Protein AF-A0A846SZB7-F1 (afdb_monomer_lite)

Sequence (113 aa):
MVTIDSILQILLVLMVVQVVGFFVLLIEIFKLSRLIRQEKYDISRFEKDLGSLEARGEHKAEEPSDQLKEYVDRARAKGIPDTEIRQKLEERGWKTEQVDKVLGTASSAPTKP

pLDDT: mean 79.66, std 15.04, range [36.59, 97.06]

Structure (mmCIF, N/CA/C/O backbone):
data_AF-A0A846SZB7-F1
#
_entry.id   AF-A0A846SZB7-F1
#
loop_
_atom_site.group_PDB
_atom_site.id
_atom_site.type_symbol
_atom_site.label_atom_id
_atom_site.label_alt_id
_atom_site.label_comp_id
_atom_site.label_asym_id
_atom_site.label_entity_id
_atom_site.label_seq_id
_atom_site.pdbx_PDB_ins_code
_atom_site.Cartn_x
_atom_site.Cartn_y
_atom_site.Cartn_z
_atom_site.occupancy
_atom_site.B_iso_or_equiv
_atom_site.auth_seq_id
_atom_site.auth_comp_id
_atom_site.auth_asym_id
_atom_site.auth_atom_id
_atom_site.pdbx_PDB_model_num
ATOM 1 N N . MET A 1 1 ? 48.185 -0.288 -39.490 1.00 77.12 1 MET A N 1
ATOM 2 C CA . MET A 1 1 ? 47.821 1.143 -39.442 1.00 77.12 1 MET A CA 1
ATOM 3 C C . MET A 1 1 ? 46.302 1.193 -39.454 1.00 77.12 1 MET A C 1
ATOM 5 O O . MET A 1 1 ? 45.722 0.733 -40.427 1.00 77.12 1 MET A O 1
ATOM 9 N N . VAL A 1 2 ? 45.658 1.578 -38.351 1.00 80.75 2 VAL A N 1
ATOM 10 C CA . VAL A 1 2 ? 44.190 1.700 -38.317 1.00 80.75 2 VAL A CA 1
ATOM 11 C C . VAL A 1 2 ? 43.814 2.924 -39.149 1.00 80.75 2 VAL A C 1
ATOM 13 O O . VAL A 1 2 ? 44.398 3.989 -38.956 1.00 80.75 2 VAL A O 1
ATOM 16 N N . THR A 1 3 ? 42.904 2.766 -40.107 1.00 93.94 3 THR A N 1
ATOM 17 C CA . THR A 1 3 ? 42.458 3.866 -40.968 1.00 93.94 3 THR A CA 1
ATOM 18 C C . THR A 1 3 ? 41.298 4.613 -40.312 1.00 93.94 3 THR A C 1
ATOM 20 O O . THR A 1 3 ? 40.559 4.059 -39.499 1.00 93.94 3 THR A O 1
ATOM 23 N N . ILE A 1 4 ? 41.129 5.888 -40.671 1.00 92.69 4 ILE A N 1
ATOM 24 C CA . ILE A 1 4 ? 40.034 6.736 -40.169 1.00 92.69 4 ILE A CA 1
ATOM 25 C C . ILE A 1 4 ? 38.668 6.099 -40.471 1.00 92.69 4 ILE A C 1
ATOM 27 O O . ILE A 1 4 ? 37.778 6.132 -39.628 1.00 92.69 4 ILE A O 1
ATOM 31 N N . ASP A 1 5 ? 38.531 5.448 -41.628 1.00 94.12 5 ASP A N 1
ATOM 32 C CA . ASP A 1 5 ? 37.315 4.732 -42.024 1.00 94.12 5 ASP A CA 1
ATOM 33 C C . ASP A 1 5 ? 36.956 3.598 -41.046 1.00 94.12 5 ASP A C 1
ATOM 35 O O . ASP A 1 5 ? 35.825 3.520 -40.566 1.00 94.12 5 ASP A O 1
ATOM 39 N N . SER A 1 6 ? 37.940 2.787 -40.635 1.00 93.81 6 SER A N 1
ATOM 40 C CA . SER A 1 6 ? 37.724 1.737 -39.632 1.00 93.81 6 SER A CA 1
ATOM 41 C C . SER A 1 6 ? 37.319 2.303 -38.267 1.00 93.81 6 SER A C 1
ATOM 43 O O . SER A 1 6 ? 36.501 1.704 -37.573 1.00 93.81 6 SER A O 1
ATOM 45 N N . ILE A 1 7 ? 37.849 3.469 -37.880 1.00 94.25 7 ILE A N 1
ATOM 46 C CA . ILE A 1 7 ? 37.470 4.140 -36.625 1.00 94.25 7 ILE A CA 1
ATOM 47 C C . ILE A 1 7 ? 36.011 4.602 -36.687 1.00 94.25 7 ILE A C 1
ATOM 49 O O . ILE A 1 7 ? 35.256 4.366 -35.745 1.00 94.25 7 ILE A O 1
ATOM 53 N N . LEU A 1 8 ? 35.592 5.214 -37.798 1.00 95.38 8 LEU A N 1
ATOM 54 C CA . LEU A 1 8 ? 34.212 5.670 -37.986 1.00 95.38 8 LEU A CA 1
ATOM 55 C C . LEU A 1 8 ? 33.216 4.505 -37.961 1.00 95.38 8 LEU A C 1
ATOM 57 O O . LEU A 1 8 ? 32.171 4.616 -37.321 1.00 95.38 8 LEU A O 1
ATOM 61 N N . GLN A 1 9 ? 33.552 3.373 -38.584 1.00 95.38 9 GLN A N 1
ATOM 62 C CA . GLN A 1 9 ? 32.718 2.168 -38.542 1.00 95.38 9 GLN A CA 1
ATOM 63 C C . GLN A 1 9 ? 32.565 1.619 -37.116 1.00 95.38 9 GLN A C 1
ATOM 65 O O . GLN A 1 9 ? 31.455 1.289 -36.702 1.00 95.38 9 GLN A O 1
ATOM 70 N N . ILE A 1 10 ? 33.650 1.570 -36.336 1.00 95.31 10 ILE A N 1
ATOM 71 C CA . ILE A 1 10 ? 33.603 1.114 -34.937 1.00 95.31 10 ILE A CA 1
ATOM 72 C C . ILE A 1 10 ? 32.729 2.046 -34.090 1.00 95.31 10 ILE A C 1
ATOM 74 O O . ILE A 1 10 ? 31.899 1.565 -33.319 1.00 95.31 10 ILE A O 1
ATOM 78 N N . LEU A 1 11 ? 32.874 3.366 -34.252 1.00 96.00 11 LEU A N 1
ATOM 79 C CA . LEU A 1 11 ? 32.057 4.352 -33.539 1.00 96.00 11 LEU A CA 1
ATOM 80 C C . LEU A 1 11 ? 30.573 4.242 -33.905 1.00 96.00 11 LEU A C 1
ATOM 82 O O . LEU A 1 11 ? 29.722 4.325 -33.022 1.00 96.00 11 LEU A O 1
ATOM 86 N N . LEU A 1 12 ? 30.263 4.001 -35.181 1.00 96.06 12 LEU A N 1
ATOM 87 C CA . LEU A 1 12 ? 28.895 3.783 -35.645 1.00 96.06 12 LEU A CA 1
ATOM 88 C C . LEU A 1 12 ? 28.279 2.538 -34.993 1.00 96.06 12 LEU A C 1
ATOM 90 O O . LEU A 1 12 ? 27.169 2.606 -34.467 1.00 96.06 12 LEU A O 1
ATOM 94 N N . VAL A 1 13 ? 29.006 1.418 -34.970 1.00 96.75 13 VAL A N 1
ATOM 95 C CA . VAL A 1 13 ? 28.540 0.182 -34.321 1.00 96.75 13 VAL A CA 1
ATOM 96 C C . VAL A 1 13 ? 28.328 0.399 -32.821 1.00 96.75 13 VAL A C 1
ATOM 98 O O . VAL A 1 13 ? 27.292 0.005 -32.289 1.00 96.75 13 VAL A O 1
ATOM 101 N N . LEU A 1 14 ? 29.259 1.078 -32.147 1.00 96.56 14 LEU A N 1
ATOM 102 C CA . LE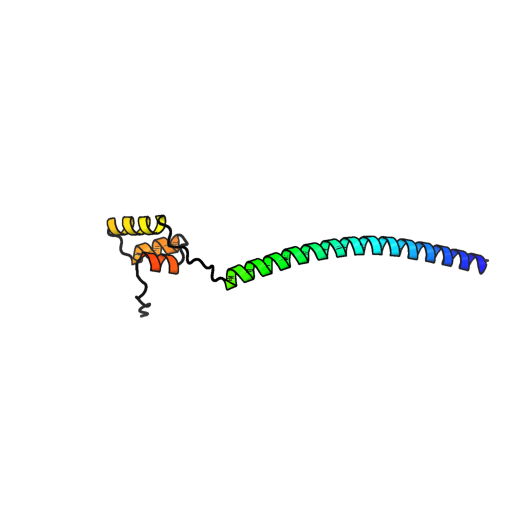U A 1 14 ? 29.134 1.430 -30.730 1.00 96.56 14 LEU A CA 1
ATOM 103 C C . LEU A 1 14 ? 27.888 2.276 -30.460 1.00 96.56 14 LEU A C 1
ATOM 105 O O . LEU A 1 14 ? 27.126 1.962 -29.546 1.00 96.56 14 LEU A O 1
ATOM 109 N N . MET A 1 15 ? 27.643 3.294 -31.285 1.00 97.06 15 MET A N 1
ATOM 110 C CA . MET A 1 15 ? 26.468 4.153 -31.165 1.00 97.06 15 MET A CA 1
ATOM 111 C C . MET A 1 15 ? 25.173 3.353 -31.347 1.00 97.06 15 MET A C 1
ATOM 113 O O . MET A 1 15 ? 24.243 3.511 -30.559 1.00 97.06 15 MET A O 1
ATOM 117 N N . VAL A 1 16 ? 25.113 2.453 -32.332 1.00 97.06 16 VAL A N 1
ATOM 118 C CA . VAL A 1 16 ? 23.939 1.592 -32.551 1.00 97.06 16 VAL A CA 1
ATOM 119 C C . VAL A 1 16 ? 23.695 0.684 -31.346 1.00 97.06 16 VAL A C 1
ATOM 121 O O . VAL A 1 16 ? 22.566 0.605 -30.864 1.00 97.06 16 VAL A O 1
ATOM 124 N N . VAL A 1 17 ? 24.741 0.050 -30.809 1.00 96.94 17 VAL A N 1
ATOM 125 C CA . VAL A 1 17 ? 24.631 -0.809 -29.618 1.00 96.94 17 VAL A CA 1
ATOM 126 C C . VAL A 1 17 ? 24.152 -0.011 -28.404 1.00 96.94 17 VAL A C 1
ATOM 128 O O . VAL A 1 17 ? 23.266 -0.470 -27.683 1.00 96.94 17 VAL A O 1
ATOM 131 N N . GLN A 1 18 ? 24.676 1.200 -28.197 1.00 95.75 18 GLN A N 1
ATOM 132 C CA . GLN A 1 18 ? 24.255 2.084 -27.108 1.00 95.75 18 GLN A CA 1
ATOM 133 C C . GLN A 1 18 ? 22.793 2.517 -27.250 1.00 95.75 18 GLN A C 1
ATOM 135 O O . GLN A 1 18 ? 22.057 2.483 -26.266 1.00 95.75 18 GLN A O 1
ATOM 140 N N . VAL A 1 19 ? 22.349 2.878 -28.457 1.00 96.88 19 VAL A N 1
ATOM 141 C CA . VAL A 1 19 ? 20.958 3.278 -28.715 1.00 96.88 19 VAL A CA 1
ATOM 142 C C . VAL A 1 19 ? 20.008 2.108 -28.478 1.00 96.88 19 VAL A C 1
ATOM 144 O O . VAL A 1 19 ? 19.009 2.269 -27.780 1.00 96.88 19 VAL A O 1
ATOM 147 N N . VAL A 1 20 ? 20.327 0.919 -28.994 1.00 97.00 20 VAL A N 1
ATOM 148 C CA . VAL A 1 20 ? 19.501 -0.280 -28.785 1.00 97.00 20 VAL A CA 1
ATOM 149 C C . VAL A 1 20 ? 19.444 -0.646 -27.301 1.00 97.00 20 VAL A C 1
ATOM 151 O O . VAL A 1 20 ? 18.355 -0.858 -26.769 1.00 97.00 20 VAL A O 1
ATOM 154 N N . GLY A 1 21 ? 20.588 -0.655 -26.610 1.00 95.06 21 GLY A N 1
ATOM 155 C CA . GLY A 1 21 ? 20.648 -0.927 -25.173 1.00 95.06 21 GLY A CA 1
ATOM 156 C C . GLY A 1 21 ? 19.848 0.084 -24.350 1.00 95.06 21 GLY A C 1
ATOM 157 O O . GLY A 1 21 ? 19.083 -0.298 -23.466 1.00 95.06 21 GLY A O 1
ATOM 158 N N . PHE A 1 22 ? 19.947 1.370 -24.688 1.00 96.50 22 PHE A N 1
ATOM 159 C CA . PHE A 1 22 ? 19.165 2.424 -24.047 1.00 96.50 22 PHE A CA 1
ATOM 160 C C . PHE A 1 22 ? 17.660 2.240 -24.267 1.00 96.50 22 PHE A C 1
ATOM 162 O O . PHE A 1 22 ? 16.883 2.381 -23.327 1.00 96.50 22 PHE A O 1
ATOM 169 N N . PHE A 1 23 ? 17.236 1.858 -25.474 1.00 96.44 23 PHE A N 1
ATOM 170 C CA . PHE A 1 23 ? 15.829 1.574 -25.761 1.00 96.44 23 PHE A CA 1
ATOM 171 C C . PHE A 1 23 ? 15.284 0.394 -24.948 1.00 96.44 23 PHE A C 1
ATOM 173 O O . PHE A 1 23 ? 14.166 0.478 -24.440 1.00 96.44 23 PHE A O 1
ATOM 180 N N . VAL A 1 24 ? 16.065 -0.677 -24.775 1.00 95.50 24 VAL A N 1
ATOM 181 C CA . VAL A 1 24 ? 15.675 -1.806 -23.913 1.00 95.50 24 VAL A CA 1
ATOM 182 C C . VAL A 1 24 ? 15.496 -1.340 -22.465 1.00 95.50 24 VAL A C 1
ATOM 184 O O . VAL A 1 24 ? 14.454 -1.610 -21.864 1.00 95.50 24 VAL A O 1
ATOM 187 N N . LEU A 1 25 ? 16.440 -0.551 -21.941 1.00 94.50 25 LEU A N 1
ATOM 188 C CA . LEU A 1 25 ? 16.345 0.019 -20.592 1.00 94.50 25 LEU A CA 1
ATOM 189 C C . LEU A 1 25 ? 15.120 0.931 -20.435 1.00 94.50 25 LEU A C 1
ATOM 191 O O . LEU A 1 25 ? 14.418 0.850 -19.428 1.00 94.50 25 LEU A O 1
ATOM 195 N N . LEU A 1 26 ? 14.807 1.765 -21.432 1.00 95.00 26 LEU A N 1
ATOM 196 C CA . LEU A 1 26 ? 13.616 2.620 -21.404 1.00 95.00 26 LEU A CA 1
ATOM 197 C C . LEU A 1 26 ? 12.318 1.810 -21.337 1.00 95.00 26 LEU A C 1
ATOM 199 O O . LEU A 1 26 ? 11.403 2.184 -20.600 1.00 95.00 26 LEU A O 1
ATOM 203 N N . ILE A 1 27 ? 12.228 0.700 -22.076 1.00 94.44 27 ILE A N 1
ATOM 204 C CA . ILE A 1 27 ? 11.054 -0.184 -22.043 1.00 94.44 27 ILE A CA 1
ATOM 205 C C . ILE A 1 27 ? 10.864 -0.765 -20.637 1.00 94.44 27 ILE A C 1
ATOM 207 O O . ILE A 1 27 ? 9.739 -0.803 -20.129 1.00 94.44 27 ILE A O 1
ATOM 211 N N . GLU A 1 28 ? 11.945 -1.201 -19.994 1.00 91.25 28 GLU A N 1
ATOM 212 C CA . GLU A 1 28 ? 11.904 -1.743 -18.634 1.00 91.25 28 GLU A CA 1
ATOM 213 C C . GLU A 1 28 ? 11.538 -0.672 -17.599 1.00 91.25 28 GLU A C 1
ATOM 215 O O . GLU A 1 28 ? 10.632 -0.890 -16.790 1.00 91.25 28 GLU A O 1
ATOM 220 N N . ILE A 1 29 ? 12.139 0.520 -17.678 1.00 92.94 29 ILE A N 1
ATOM 221 C CA . ILE A 1 29 ? 11.804 1.661 -16.810 1.00 92.94 29 ILE A CA 1
ATOM 222 C C . ILE A 1 29 ? 10.332 2.050 -16.971 1.00 92.94 29 ILE A C 1
ATOM 224 O O . ILE A 1 29 ? 9.656 2.335 -15.980 1.00 92.94 29 ILE A O 1
ATOM 228 N N . PHE A 1 30 ? 9.804 2.039 -18.196 1.00 91.62 30 PHE A N 1
ATOM 229 C CA . PHE A 1 30 ? 8.399 2.352 -18.448 1.00 91.62 30 PHE A CA 1
ATOM 230 C C . PHE A 1 30 ? 7.463 1.315 -17.818 1.00 91.62 30 PHE A C 1
ATOM 232 O O . PHE A 1 30 ? 6.453 1.683 -17.210 1.00 91.62 30 PHE A O 1
ATOM 239 N N . LYS A 1 31 ? 7.817 0.025 -17.895 1.00 91.00 31 LYS A N 1
ATOM 240 C CA . LYS A 1 31 ? 7.080 -1.044 -17.205 1.00 91.00 31 LYS A CA 1
ATOM 241 C C . LYS A 1 31 ? 7.101 -0.835 -15.691 1.00 91.00 31 LYS A C 1
ATOM 243 O O . LYS A 1 31 ? 6.029 -0.799 -15.092 1.00 91.00 31 LYS A O 1
ATOM 248 N N . LEU A 1 32 ? 8.269 -0.613 -15.083 1.00 90.94 32 LEU A N 1
ATOM 249 C CA . LEU A 1 32 ? 8.376 -0.357 -13.637 1.00 90.94 32 LEU A CA 1
ATOM 250 C C . LEU A 1 32 ? 7.581 0.886 -13.216 1.00 90.94 32 LEU A C 1
ATOM 252 O O . LEU A 1 32 ? 6.826 0.848 -12.247 1.00 90.94 32 LEU A O 1
ATOM 256 N N . SER A 1 33 ? 7.684 1.968 -13.988 1.00 86.50 33 SER A N 1
ATOM 257 C CA . SER A 1 33 ? 6.954 3.218 -13.736 1.00 86.50 33 SER A CA 1
ATOM 258 C C . SER A 1 33 ? 5.441 3.016 -13.767 1.00 86.50 33 SER A C 1
ATOM 260 O O . SER A 1 33 ? 4.709 3.640 -12.995 1.00 86.50 33 SER A O 1
ATOM 262 N N . ARG A 1 34 ? 4.958 2.134 -14.650 1.00 84.06 34 ARG A N 1
ATOM 263 C CA . ARG A 1 34 ? 3.542 1.777 -14.738 1.00 84.06 34 ARG A CA 1
ATOM 264 C C . ARG A 1 34 ? 3.075 0.996 -13.510 1.00 84.06 34 ARG A C 1
ATOM 266 O O . ARG A 1 34 ? 2.001 1.311 -13.005 1.00 84.06 34 ARG A O 1
ATOM 273 N N . LEU A 1 35 ? 3.864 0.037 -13.018 1.00 81.19 35 LEU A N 1
ATOM 274 C CA . LEU A 1 35 ? 3.517 -0.722 -11.809 1.00 81.19 35 LEU A CA 1
ATOM 275 C C . LEU A 1 35 ? 3.466 0.181 -10.569 1.00 81.19 35 LEU A C 1
ATOM 277 O O . LEU A 1 35 ? 2.473 0.169 -9.847 1.00 81.19 35 LEU A O 1
ATOM 281 N N . ILE A 1 36 ? 4.473 1.038 -10.377 1.00 81.31 36 ILE A N 1
ATOM 282 C CA . ILE A 1 36 ? 4.524 1.968 -9.233 1.00 81.31 36 ILE A CA 1
ATOM 283 C C . ILE A 1 36 ? 3.328 2.932 -9.247 1.00 81.31 36 ILE A C 1
ATOM 285 O O . ILE A 1 36 ? 2.788 3.295 -8.203 1.00 81.31 36 ILE A O 1
ATOM 289 N N . ARG A 1 37 ? 2.879 3.361 -10.434 1.00 78.81 37 ARG A N 1
ATOM 290 C CA . ARG A 1 37 ? 1.717 4.252 -10.560 1.00 78.81 37 ARG A CA 1
ATOM 291 C C . ARG A 1 37 ? 0.412 3.575 -10.135 1.00 78.81 37 ARG A C 1
ATOM 293 O O . ARG A 1 37 ? -0.460 4.257 -9.605 1.00 78.81 37 ARG A O 1
ATOM 300 N N . GLN A 1 38 ? 0.283 2.272 -10.368 1.00 77.44 38 GLN A N 1
ATOM 301 C CA . GLN A 1 38 ? -0.901 1.514 -9.979 1.00 77.44 38 GLN A CA 1
ATOM 302 C C . GLN A 1 38 ? -0.994 1.381 -8.453 1.00 77.44 38 GLN A C 1
ATOM 304 O O . GLN A 1 38 ? -2.034 1.692 -7.883 1.00 77.44 38 GLN A O 1
ATOM 309 N N . GLU A 1 39 ? 0.110 1.041 -7.788 1.00 76.31 39 GLU A N 1
ATOM 310 C CA . GLU A 1 39 ? 0.152 0.904 -6.325 1.00 76.31 39 GLU A CA 1
ATOM 311 C C . GLU A 1 39 ? -0.212 2.216 -5.609 1.00 76.31 39 GLU A C 1
ATOM 313 O O . GLU A 1 39 ? -0.994 2.232 -4.659 1.00 76.31 39 GLU A O 1
ATOM 318 N N . LYS A 1 40 ? 0.271 3.354 -6.126 1.00 73.44 40 LYS A N 1
ATOM 319 C CA . LYS A 1 40 ? -0.080 4.677 -5.586 1.00 73.44 40 LYS A CA 1
ATOM 320 C C . LYS A 1 40 ? -1.571 5.001 -5.694 1.00 73.44 40 LYS A C 1
ATOM 322 O O . LYS A 1 40 ? -2.085 5.724 -4.843 1.00 73.44 40 LYS A O 1
ATOM 327 N N . TYR A 1 41 ? -2.257 4.502 -6.724 1.00 75.25 41 TYR A N 1
ATOM 328 C CA . TYR A 1 41 ? -3.694 4.723 -6.892 1.00 75.25 41 TYR A CA 1
ATOM 329 C C . TYR A 1 41 ? -4.500 3.961 -5.839 1.00 75.25 41 TYR A C 1
ATOM 331 O O . TYR A 1 41 ? -5.404 4.533 -5.229 1.00 75.25 41 TYR A O 1
ATOM 339 N N . ASP A 1 42 ? -4.132 2.706 -5.582 1.00 76.00 42 ASP A N 1
ATOM 340 C CA . ASP A 1 42 ? -4.814 1.872 -4.595 1.00 76.00 42 ASP A CA 1
ATOM 341 C C . ASP A 1 42 ? -4.603 2.413 -3.176 1.00 76.00 42 ASP A C 1
ATOM 343 O O . ASP A 1 42 ? -5.572 2.579 -2.437 1.00 76.00 42 ASP A O 1
ATOM 347 N N . ILE A 1 43 ? -3.373 2.806 -2.824 1.00 82.25 43 ILE A N 1
ATOM 348 C CA . ILE A 1 43 ? -3.074 3.411 -1.515 1.00 82.25 43 ILE A CA 1
ATOM 349 C C . ILE A 1 43 ? -3.844 4.722 -1.323 1.00 82.25 43 ILE A C 1
ATOM 351 O O . ILE A 1 43 ? -4.474 4.913 -0.288 1.00 82.25 43 ILE A O 1
ATOM 355 N N . SER A 1 44 ? -3.856 5.605 -2.327 1.00 78.62 44 SER A N 1
ATOM 356 C CA . SER A 1 44 ? -4.567 6.888 -2.228 1.00 78.62 44 SER A CA 1
ATOM 357 C C . SER A 1 44 ? -6.082 6.703 -2.099 1.00 78.62 44 SER A C 1
ATOM 359 O O . SER A 1 44 ? -6.748 7.463 -1.392 1.00 78.62 44 SER A O 1
ATOM 361 N N . ARG A 1 45 ? -6.637 5.667 -2.740 1.00 84.75 45 ARG A N 1
ATOM 362 C CA . ARG A 1 45 ? -8.036 5.282 -2.556 1.00 84.75 45 ARG A CA 1
ATOM 363 C C . ARG A 1 45 ? -8.301 4.809 -1.127 1.00 84.75 45 ARG A C 1
ATOM 365 O O . ARG A 1 45 ? -9.259 5.283 -0.528 1.00 84.75 45 ARG A O 1
ATOM 372 N N . PHE A 1 46 ? -7.457 3.935 -0.575 1.00 86.19 46 PHE A N 1
ATOM 373 C CA . PHE A 1 46 ? -7.598 3.473 0.810 1.00 86.19 46 PHE A CA 1
ATOM 374 C C . PHE A 1 46 ? -7.485 4.611 1.819 1.00 86.19 46 PHE A C 1
ATOM 376 O O . PHE A 1 46 ? -8.276 4.678 2.751 1.00 86.19 46 PHE A O 1
ATOM 383 N N . GLU A 1 47 ? -6.542 5.526 1.624 1.00 82.25 47 GLU A N 1
ATOM 384 C CA . GLU A 1 47 ? -6.347 6.680 2.501 1.00 82.25 47 GLU A CA 1
ATOM 385 C C . GLU A 1 47 ? -7.568 7.612 2.476 1.00 82.25 47 GLU A C 1
ATOM 387 O O . GLU A 1 47 ? -8.033 8.070 3.519 1.00 82.25 47 GLU A O 1
ATOM 392 N N . LYS A 1 48 ? -8.162 7.815 1.292 1.00 84.00 48 LYS A N 1
ATOM 393 C CA . LYS A 1 48 ? -9.416 8.561 1.140 1.00 84.00 48 LYS A CA 1
ATOM 394 C C . LYS A 1 48 ? -10.599 7.854 1.807 1.00 84.00 48 LYS A C 1
ATOM 396 O O . LYS A 1 48 ? -11.403 8.521 2.459 1.00 84.00 48 LYS A O 1
ATOM 401 N N . ASP A 1 49 ? -10.707 6.536 1.656 1.00 82.44 49 ASP A N 1
ATOM 402 C CA . ASP A 1 49 ? -11.766 5.744 2.287 1.00 82.44 49 ASP A CA 1
ATOM 403 C C . ASP A 1 49 ? -11.616 5.771 3.822 1.00 82.44 49 ASP A C 1
ATOM 405 O O . ASP A 1 49 ? -12.586 6.070 4.518 1.00 82.44 49 ASP A O 1
ATOM 409 N N . LEU A 1 50 ? -10.404 5.594 4.361 1.00 82.12 50 LEU A N 1
ATOM 410 C CA . LEU A 1 50 ? -10.107 5.714 5.796 1.00 82.12 50 LEU A CA 1
ATOM 411 C C . LEU A 1 50 ? -10.403 7.114 6.339 1.00 82.12 50 LEU A C 1
ATOM 413 O O . LEU A 1 50 ? -11.096 7.239 7.346 1.00 82.12 50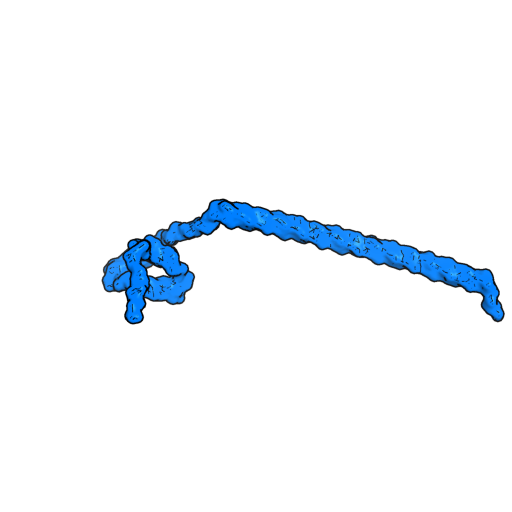 LEU A O 1
ATOM 417 N N . GLY A 1 51 ? -9.954 8.164 5.647 1.00 80.00 51 GLY A N 1
ATOM 418 C CA . GLY A 1 51 ? -10.240 9.543 6.041 1.00 80.00 51 GLY A CA 1
ATOM 419 C C . GLY A 1 51 ? -11.740 9.846 6.037 1.00 80.00 51 GLY A C 1
ATOM 420 O O . GLY A 1 51 ? -12.226 10.594 6.882 1.00 80.00 51 GLY A O 1
ATOM 421 N N . SER A 1 52 ? -12.506 9.222 5.135 1.00 77.94 52 SER A N 1
ATOM 422 C CA . SER A 1 52 ? -13.965 9.345 5.137 1.00 77.94 52 SER A CA 1
ATOM 423 C C . SER A 1 52 ? -14.626 8.629 6.319 1.00 77.94 52 SER A C 1
ATOM 425 O O . SER A 1 52 ? -15.608 9.149 6.839 1.00 77.94 52 SER A O 1
ATOM 427 N N . LEU A 1 53 ? -14.084 7.495 6.781 1.00 72.12 53 LEU A N 1
ATOM 428 C CA . LEU A 1 53 ? -14.561 6.771 7.970 1.00 72.12 53 LEU A CA 1
ATOM 429 C C . LEU A 1 53 ? -14.228 7.524 9.264 1.00 72.12 53 LEU A C 1
ATOM 431 O O . LEU A 1 53 ? -15.073 7.625 10.156 1.00 72.12 53 LEU A O 1
ATOM 435 N N . GLU A 1 54 ? -13.032 8.109 9.334 1.00 67.69 54 GLU A N 1
ATOM 436 C CA . GLU A 1 54 ? -12.603 8.968 10.439 1.00 67.69 54 GLU A CA 1
ATOM 437 C C . GLU A 1 54 ? -13.458 10.244 10.510 1.00 67.69 54 GLU A C 1
ATOM 439 O O . GLU A 1 54 ? -14.015 10.565 11.560 1.00 67.69 54 GLU A O 1
ATOM 444 N N . ALA A 1 55 ? -13.674 10.920 9.373 1.00 69.75 55 ALA A N 1
ATOM 445 C CA . ALA A 1 55 ? -14.525 12.109 9.286 1.00 69.75 55 ALA A CA 1
ATOM 446 C C . ALA A 1 55 ? -16.002 11.821 9.599 1.00 69.75 55 ALA A C 1
ATOM 448 O O . ALA A 1 55 ? -16.720 12.705 10.069 1.00 69.75 55 ALA A O 1
ATOM 449 N N . ARG A 1 56 ? -16.469 10.588 9.362 1.00 64.88 56 ARG A N 1
ATOM 450 C CA . ARG A 1 56 ? -17.825 10.158 9.733 1.00 64.88 56 ARG A CA 1
ATOM 451 C C . ARG A 1 56 ? -17.990 9.921 11.232 1.00 64.88 56 ARG A C 1
ATOM 453 O O . ARG A 1 56 ? -19.110 9.662 11.666 1.00 64.88 56 ARG A O 1
ATOM 460 N N . GLY A 1 57 ? -16.910 9.992 12.016 1.00 54.88 57 GLY A N 1
ATOM 461 C CA . GLY A 1 57 ? -16.959 9.725 13.447 1.00 54.88 57 GLY A CA 1
ATOM 462 C C . GLY A 1 57 ? -17.422 8.302 13.756 1.00 54.88 57 GLY A C 1
ATOM 463 O O . GLY A 1 57 ? -17.911 8.051 14.854 1.00 54.88 57 GLY A O 1
ATOM 464 N N . GLU A 1 58 ? -17.254 7.351 12.826 1.00 54.16 58 GLU A N 1
ATOM 465 C CA . GLU A 1 58 ? -17.518 5.927 13.067 1.00 54.16 58 GLU A CA 1
ATOM 466 C C . GLU A 1 58 ? -16.402 5.293 13.926 1.00 54.16 58 GLU A C 1
ATOM 468 O O . GLU A 1 58 ? -16.102 4.108 13.828 1.00 54.16 58 GLU A O 1
ATOM 473 N N . HIS A 1 59 ? -15.878 6.032 14.907 1.00 51.66 59 HIS A N 1
ATOM 474 C CA . HIS A 1 59 ? -15.692 5.437 16.222 1.00 51.66 59 HIS A CA 1
ATOM 475 C C . HIS A 1 59 ? -17.088 5.175 16.775 1.00 51.66 59 HIS A C 1
ATOM 477 O O . HIS A 1 59 ? -17.602 5.901 17.627 1.00 51.66 59 HIS A O 1
ATOM 483 N N . LYS A 1 60 ? -17.731 4.117 16.272 1.00 49.41 60 LYS A N 1
ATOM 484 C CA . LYS A 1 60 ? -18.799 3.470 17.013 1.00 49.41 60 LYS A CA 1
ATOM 485 C C . LYS A 1 60 ? -18.116 3.083 18.319 1.00 49.41 60 LYS A C 1
ATOM 487 O O . LYS A 1 60 ? -17.353 2.122 18.345 1.00 49.41 60 LYS A O 1
ATOM 492 N N . ALA A 1 61 ? -18.276 3.903 19.359 1.00 49.56 61 ALA A N 1
ATOM 493 C CA . ALA A 1 61 ? -18.037 3.496 20.727 1.00 49.56 61 ALA A CA 1
ATOM 494 C C . ALA A 1 61 ? -18.915 2.265 20.866 1.00 49.56 61 ALA A C 1
ATOM 496 O O . ALA A 1 61 ? -20.134 2.411 20.989 1.00 49.56 61 ALA A O 1
ATOM 497 N N . GLU A 1 62 ? -18.321 1.091 20.618 1.00 52.50 62 GLU A N 1
ATOM 498 C CA . GLU A 1 62 ? -19.046 -0.159 20.498 1.00 52.50 62 GLU A CA 1
ATOM 499 C C . GLU A 1 62 ? -19.938 -0.203 21.718 1.00 52.50 62 GLU A C 1
ATOM 501 O O . GLU A 1 62 ? -19.452 -0.136 22.852 1.00 52.50 62 GLU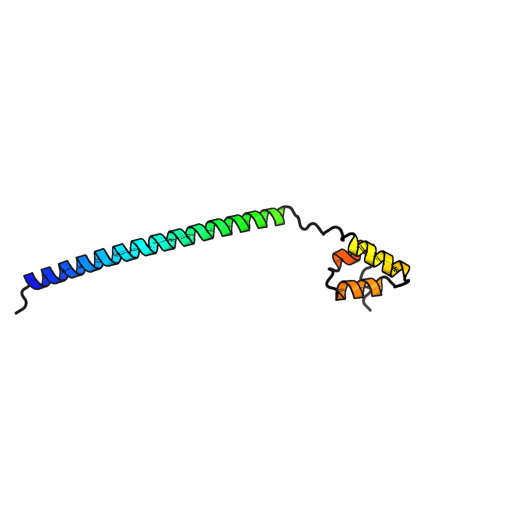 A O 1
ATOM 506 N N . GLU A 1 63 ? -21.250 -0.165 21.466 1.00 56.88 63 GLU A N 1
ATOM 507 C CA . GLU A 1 63 ? -22.250 -0.477 22.469 1.00 56.88 63 GLU A CA 1
ATOM 508 C C . GLU A 1 63 ? -21.684 -1.660 23.244 1.00 56.88 63 GLU A C 1
ATOM 510 O O . GLU A 1 63 ? -21.353 -2.665 22.605 1.00 56.88 63 GLU A O 1
ATOM 515 N N . PRO A 1 64 ? -21.428 -1.512 24.557 1.00 61.38 64 PRO A N 1
ATOM 516 C CA . PRO A 1 64 ? -20.739 -2.549 25.289 1.00 61.38 64 PRO A CA 1
ATOM 517 C C . PRO A 1 64 ? -21.504 -3.838 25.056 1.00 61.38 64 PRO A C 1
ATOM 519 O O . PRO A 1 64 ? -22.712 -3.880 25.309 1.00 61.38 64 PRO A O 1
ATOM 522 N N . SER A 1 65 ? -20.804 -4.817 24.475 1.00 70.25 65 SER A N 1
ATOM 523 C CA . SER A 1 65 ? -21.417 -6.055 24.003 1.00 70.25 65 SER A CA 1
ATOM 524 C C . SER A 1 65 ? -22.311 -6.638 25.095 1.00 70.25 65 SER A C 1
ATOM 526 O O . SER A 1 65 ? -21.989 -6.534 26.282 1.00 70.25 65 SER A O 1
ATOM 528 N N . ASP A 1 66 ? -23.424 -7.266 24.721 1.00 74.38 66 ASP A N 1
ATOM 529 C CA . ASP A 1 66 ?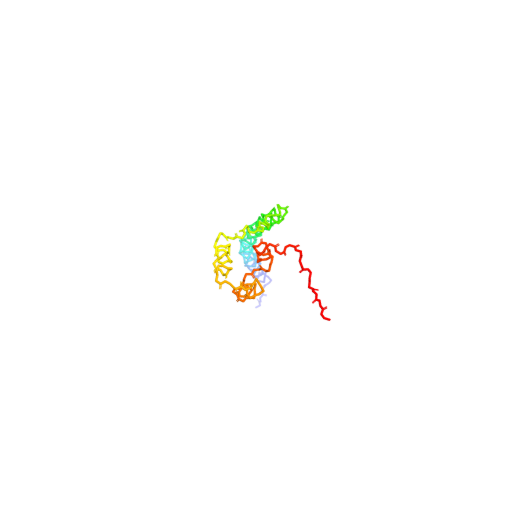 -24.351 -7.851 25.699 1.00 74.38 66 ASP A CA 1
ATOM 530 C C . ASP A 1 66 ? -23.640 -8.834 26.650 1.00 74.38 66 ASP A C 1
ATOM 532 O O . ASP A 1 66 ? -24.007 -8.961 27.816 1.00 74.38 66 ASP A O 1
ATOM 536 N N . GLN A 1 67 ? -22.537 -9.437 26.195 1.00 76.00 67 GLN A N 1
ATOM 537 C CA . GLN A 1 67 ? -21.641 -10.273 26.995 1.00 76.00 67 GLN A CA 1
ATOM 538 C C . GLN A 1 67 ? -20.957 -9.519 28.148 1.00 76.00 67 GLN A C 1
ATOM 540 O O . GLN A 1 67 ? -20.796 -10.075 29.237 1.00 76.00 67 GLN A O 1
ATOM 545 N N . LEU A 1 68 ? -20.550 -8.264 27.931 1.00 80.69 68 LEU A N 1
ATOM 546 C CA . LEU A 1 68 ? -19.925 -7.431 28.959 1.00 80.69 68 LEU A CA 1
ATOM 547 C C . LEU A 1 68 ? -20.946 -7.039 30.032 1.00 80.69 68 LEU A C 1
ATOM 549 O O . LEU A 1 68 ? -20.645 -7.143 31.222 1.00 80.69 68 LEU A O 1
ATOM 553 N N . LYS A 1 69 ? -22.166 -6.670 29.623 1.00 81.44 69 LYS A N 1
ATOM 554 C CA . LYS A 1 69 ? -23.279 -6.403 30.551 1.00 81.44 69 LYS A CA 1
ATOM 555 C C . LYS A 1 69 ? -23.605 -7.640 31.386 1.00 81.44 69 LYS A C 1
ATOM 557 O O . LYS A 1 69 ? -23.582 -7.580 32.611 1.00 81.44 69 LYS A O 1
ATOM 562 N N . GLU A 1 70 ? -23.764 -8.792 30.737 1.00 84.06 70 GLU A N 1
ATOM 563 C CA . GLU A 1 70 ? -24.060 -10.059 31.411 1.00 84.06 70 GLU A CA 1
ATOM 564 C C . GLU A 1 70 ? -22.942 -10.486 32.384 1.00 84.06 70 GLU A C 1
ATOM 566 O O . GLU A 1 70 ? -23.192 -11.087 33.433 1.00 84.06 70 GLU A O 1
ATOM 571 N N . TYR A 1 71 ? -21.677 -10.192 32.068 1.00 84.50 71 TYR A N 1
ATOM 572 C CA . TYR A 1 71 ? -20.566 -10.421 32.992 1.00 84.50 71 TYR A CA 1
ATOM 573 C C . TYR A 1 71 ? -20.673 -9.550 34.250 1.00 84.50 71 TYR A C 1
ATOM 575 O O . TYR A 1 71 ? -20.542 -10.079 35.358 1.00 84.50 71 TYR A O 1
ATOM 583 N N . VAL A 1 72 ? -20.937 -8.250 34.088 1.00 85.44 72 VAL A N 1
ATOM 584 C CA . VAL A 1 72 ? -21.101 -7.311 35.209 1.00 85.44 72 VAL A CA 1
ATOM 585 C C . VAL A 1 72 ? -22.306 -7.695 36.069 1.00 85.44 72 VAL A C 1
ATOM 587 O O . VAL A 1 72 ? -22.16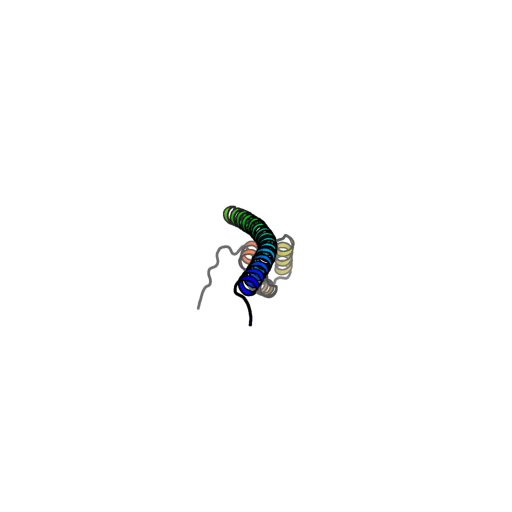9 -7.781 37.289 1.00 85.44 72 VAL A O 1
ATOM 590 N N . ASP A 1 73 ? -23.441 -8.036 35.459 1.00 85.25 73 ASP A N 1
ATOM 591 C CA . ASP A 1 73 ? -24.653 -8.443 36.182 1.00 85.25 73 ASP A CA 1
ATOM 592 C C . ASP A 1 73 ? -24.430 -9.722 36.998 1.00 85.25 73 ASP A C 1
ATOM 594 O O . ASP A 1 73 ? -24.793 -9.792 38.175 1.00 85.25 73 ASP A O 1
ATOM 598 N N . ARG A 1 74 ? -23.744 -10.723 36.426 1.00 86.75 74 ARG A N 1
ATOM 599 C CA . ARG A 1 74 ? -23.363 -11.941 37.162 1.00 86.75 74 ARG A CA 1
ATOM 600 C C . ARG A 1 74 ? -22.383 -11.661 38.294 1.00 86.75 74 ARG A C 1
ATOM 602 O O . ARG A 1 74 ? -22.439 -12.338 39.319 1.00 86.75 74 ARG A O 1
ATOM 609 N N . ALA A 1 75 ? -21.457 -10.725 38.112 1.00 85.50 75 ALA A N 1
ATOM 610 C CA . ALA A 1 75 ? -20.488 -10.367 39.142 1.00 85.50 75 ALA A CA 1
ATOM 611 C C . ALA A 1 75 ? -21.156 -9.610 40.303 1.00 85.50 75 ALA A C 1
ATOM 613 O O . ALA A 1 75 ? -20.917 -9.952 41.463 1.00 85.50 75 ALA A O 1
ATOM 614 N N . ARG A 1 76 ? -22.080 -8.689 40.003 1.00 85.44 76 ARG A N 1
ATOM 615 C CA . ARG A 1 76 ? -22.920 -8.009 41.002 1.00 85.44 76 ARG A CA 1
ATOM 616 C C . ARG A 1 76 ? -23.835 -8.982 41.741 1.00 85.44 76 ARG A C 1
ATOM 618 O O . ARG A 1 76 ? -23.913 -8.927 42.964 1.00 85.44 76 ARG A O 1
ATOM 625 N N . ALA A 1 77 ? -24.446 -9.939 41.037 1.00 85.88 77 ALA A N 1
ATOM 626 C CA . ALA A 1 77 ? -25.258 -10.993 41.654 1.00 85.88 77 ALA A CA 1
ATOM 627 C C . ALA A 1 77 ? -24.457 -11.893 42.617 1.00 85.88 77 ALA A C 1
ATOM 629 O O . ALA A 1 77 ? -25.024 -12.482 43.533 1.00 85.88 77 ALA A O 1
ATOM 630 N N . LYS A 1 78 ? -23.132 -11.981 42.436 1.00 87.38 78 LYS A N 1
ATOM 631 C CA . LYS A 1 78 ? -22.206 -12.678 43.343 1.00 87.38 78 LYS A CA 1
ATOM 632 C C . LYS A 1 78 ? -21.702 -11.802 44.498 1.00 87.38 78 LYS A C 1
ATOM 634 O O . LYS A 1 78 ? -20.903 -12.281 45.296 1.00 87.38 78 LYS A O 1
ATOM 639 N N . GLY A 1 79 ? -22.141 -10.544 44.585 1.00 87.12 79 GLY A N 1
ATOM 640 C CA . GLY A 1 79 ? -21.723 -9.591 45.615 1.00 87.12 79 GLY A CA 1
ATOM 641 C C . GLY A 1 79 ? -20.328 -8.996 45.403 1.00 87.12 79 GLY A C 1
ATOM 642 O O . GLY A 1 79 ? -19.746 -8.480 46.352 1.00 87.12 79 GLY A O 1
ATOM 643 N N . ILE A 1 80 ? -19.771 -9.082 44.190 1.00 85.50 80 ILE A N 1
ATOM 644 C CA . ILE A 1 80 ? -18.449 -8.520 43.881 1.00 85.50 80 ILE A CA 1
ATOM 645 C C . ILE A 1 80 ? -18.587 -6.997 43.711 1.00 85.50 80 ILE A C 1
ATOM 647 O O . ILE A 1 80 ? -19.476 -6.562 42.975 1.00 85.50 80 ILE A O 1
ATOM 651 N N . PRO A 1 81 ? -17.732 -6.180 44.353 1.00 84.94 81 PRO A N 1
ATOM 652 C CA . PRO A 1 81 ? -17.794 -4.728 44.231 1.00 84.94 81 PRO A CA 1
ATOM 653 C C . PRO A 1 81 ? -17.344 -4.253 42.842 1.00 84.94 81 PRO A C 1
ATOM 655 O O . PRO A 1 81 ? -16.428 -4.811 42.237 1.00 84.94 81 PRO A O 1
ATOM 658 N N . ASP A 1 82 ? -17.947 -3.165 42.361 1.00 82.69 82 ASP A N 1
ATOM 659 C CA . ASP A 1 82 ? -17.685 -2.596 41.031 1.00 82.69 82 ASP A CA 1
ATOM 660 C C . ASP A 1 82 ? -16.204 -2.227 40.801 1.00 82.69 82 ASP A C 1
ATOM 662 O O . ASP A 1 82 ? -15.718 -2.302 39.672 1.00 82.69 82 ASP A O 1
ATOM 666 N N . THR A 1 83 ? -15.461 -1.895 41.862 1.00 83.12 83 THR A N 1
ATOM 667 C CA . THR A 1 83 ? -14.011 -1.636 41.817 1.00 83.12 83 THR A CA 1
ATOM 668 C C . THR A 1 83 ? -13.210 -2.872 41.405 1.00 83.12 83 THR A C 1
ATOM 670 O O . THR A 1 83 ? -12.336 -2.784 40.544 1.00 83.12 83 THR A O 1
ATOM 673 N N . GLU A 1 84 ? -13.539 -4.040 41.958 1.00 84.12 84 GLU A N 1
ATOM 674 C CA . GLU A 1 84 ? -12.910 -5.311 41.584 1.00 84.12 84 GLU A CA 1
ATOM 675 C C . GLU A 1 84 ? -13.364 -5.788 40.202 1.00 84.12 84 GLU A C 1
ATOM 677 O O . GLU A 1 84 ? -12.589 -6.393 39.459 1.00 84.12 84 GLU A O 1
ATOM 682 N N . ILE A 1 85 ? -14.623 -5.521 39.838 1.00 85.69 85 ILE A N 1
ATOM 683 C CA . ILE A 1 85 ? -15.147 -5.836 38.504 1.00 85.69 85 ILE A CA 1
ATOM 684 C C . ILE A 1 85 ? -14.387 -5.031 37.449 1.00 85.69 85 ILE A C 1
ATOM 686 O O . ILE A 1 85 ? -13.947 -5.613 36.456 1.00 85.69 85 ILE A O 1
ATOM 690 N N . ARG A 1 86 ? -14.179 -3.728 37.687 1.00 85.44 86 ARG A N 1
ATOM 691 C CA . ARG A 1 86 ? -13.375 -2.856 36.824 1.00 85.44 86 ARG A CA 1
ATOM 692 C C . ARG A 1 86 ? -11.960 -3.393 36.666 1.00 85.44 86 ARG A C 1
ATOM 694 O O . ARG A 1 86 ? -11.543 -3.621 35.537 1.00 85.44 86 ARG A O 1
ATOM 701 N N . GLN A 1 87 ? -11.273 -3.673 37.774 1.00 85.62 87 GLN A N 1
ATOM 702 C CA . GLN A 1 87 ? -9.904 -4.189 37.740 1.00 85.62 87 GLN A CA 1
ATOM 703 C C . GLN A 1 87 ? -9.806 -5.480 36.913 1.00 85.62 87 GLN A C 1
ATOM 705 O O . GLN A 1 87 ? -8.959 -5.594 36.032 1.00 85.62 87 GLN A O 1
ATOM 710 N N . LYS A 1 88 ? -10.731 -6.428 37.111 1.00 84.69 88 LYS A N 1
ATOM 711 C CA . LYS A 1 88 ? -10.761 -7.682 36.339 1.00 84.69 88 LYS A CA 1
ATOM 712 C C . LYS A 1 88 ? -11.066 -7.480 34.856 1.00 84.69 88 LYS A C 1
ATOM 714 O O . LYS A 1 88 ? -10.659 -8.304 34.040 1.00 84.69 88 LYS A O 1
ATOM 719 N N . LEU A 1 89 ? -11.835 -6.454 34.499 1.00 84.50 89 LEU A N 1
ATOM 720 C CA . LEU A 1 89 ? -12.137 -6.135 33.104 1.00 84.50 89 LEU A CA 1
ATOM 721 C C . LEU A 1 89 ? -10.949 -5.450 32.423 1.00 84.50 89 LEU A C 1
ATOM 723 O O . LEU A 1 89 ? -10.604 -5.826 3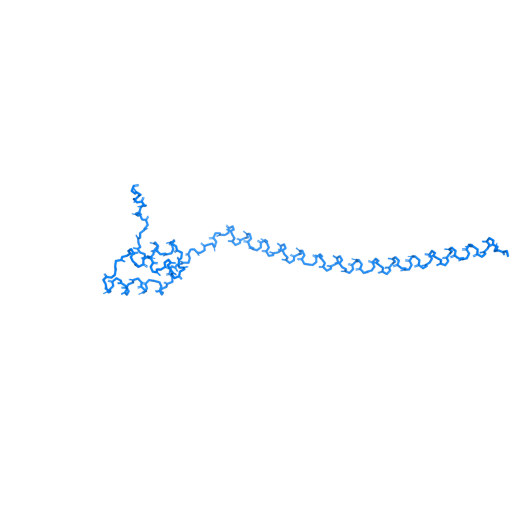1.303 1.00 84.50 89 LEU A O 1
ATOM 727 N N . GLU A 1 90 ? -10.276 -4.536 33.118 1.00 84.06 90 GLU A N 1
ATOM 728 C CA . GLU A 1 90 ? -9.039 -3.898 32.654 1.00 84.06 90 GLU A CA 1
ATOM 729 C C . GLU A 1 90 ? -7.907 -4.924 32.481 1.00 84.06 90 GLU A C 1
ATOM 731 O O . GLU A 1 90 ? -7.264 -4.958 31.433 1.00 84.06 90 GLU A O 1
ATOM 736 N N . GLU A 1 91 ? -7.728 -5.846 33.435 1.00 84.00 91 GLU A N 1
ATOM 737 C CA . GLU A 1 91 ? -6.762 -6.956 33.343 1.00 84.00 91 GLU A CA 1
ATOM 738 C C . GLU A 1 91 ? -7.035 -7.891 32.154 1.00 84.00 91 GLU A C 1
ATOM 740 O O . GLU A 1 91 ? -6.117 -8.492 31.597 1.00 84.00 91 GLU A O 1
ATOM 745 N N . ARG A 1 92 ? -8.299 -8.007 31.734 1.00 80.44 92 ARG A N 1
ATOM 746 C CA . ARG A 1 92 ? -8.711 -8.782 30.553 1.00 80.44 92 ARG A CA 1
ATOM 747 C C . ARG A 1 92 ? -8.569 -8.009 29.240 1.00 80.44 92 ARG A C 1
ATOM 749 O O . ARG A 1 92 ? -8.897 -8.560 28.191 1.00 80.44 92 ARG A O 1
ATOM 756 N N . GLY A 1 93 ? -8.094 -6.766 29.289 1.00 78.75 93 GLY A N 1
ATOM 757 C CA . GLY A 1 93 ? -7.852 -5.928 28.118 1.00 78.75 93 GLY A CA 1
ATOM 758 C C . GLY A 1 93 ? -9.068 -5.139 27.630 1.00 78.75 93 GLY A C 1
ATOM 759 O O . GLY A 1 93 ? -9.038 -4.627 26.511 1.00 78.75 93 GLY A O 1
ATOM 760 N N . TRP A 1 94 ? -10.135 -5.023 28.428 1.00 82.88 94 TRP A N 1
ATOM 761 C CA . TRP A 1 94 ? -11.254 -4.140 28.088 1.00 82.88 94 TRP A CA 1
ATOM 762 C C . TRP A 1 94 ? -10.867 -2.674 28.277 1.00 82.88 94 TRP A C 1
ATOM 764 O O . TRP A 1 94 ? -10.190 -2.314 29.240 1.00 82.88 94 TRP A O 1
ATOM 774 N N . LYS A 1 95 ? -11.324 -1.809 27.365 1.00 80.88 95 LYS A N 1
ATOM 775 C CA . LYS A 1 95 ? -11.061 -0.367 27.443 1.00 80.88 95 LYS A CA 1
ATOM 776 C C . LYS A 1 95 ? -11.870 0.266 28.572 1.00 80.88 95 LYS A C 1
ATOM 778 O O . LYS A 1 95 ? -13.069 0.012 28.690 1.00 80.88 95 LYS A O 1
ATOM 783 N N . THR A 1 96 ? -11.239 1.161 29.329 1.00 78.88 96 THR A N 1
ATOM 784 C CA . THR A 1 96 ? -11.847 1.869 30.468 1.00 78.88 96 THR A CA 1
ATOM 785 C C . THR A 1 96 ? -13.163 2.556 30.092 1.00 78.88 96 THR A C 1
ATOM 787 O O . THR A 1 96 ? -14.148 2.419 30.806 1.00 78.88 96 THR A O 1
ATOM 790 N N . GLU A 1 97 ? -13.242 3.164 28.904 1.00 77.69 97 GLU A N 1
ATOM 791 C CA . GLU A 1 97 ? -14.457 3.816 28.389 1.00 77.69 97 GLU A CA 1
ATOM 792 C C . GLU A 1 97 ? -15.659 2.860 28.256 1.00 77.69 97 GLU A C 1
ATOM 794 O O . GLU A 1 97 ? -16.800 3.229 28.543 1.00 77.69 97 GLU A O 1
ATOM 799 N N . GLN A 1 98 ? -15.420 1.611 27.843 1.00 74.56 98 GLN A N 1
ATOM 800 C CA . GLN A 1 98 ? -16.469 0.593 27.716 1.00 74.56 98 GLN A CA 1
ATOM 801 C C . GLN A 1 98 ? -16.904 0.082 29.091 1.00 74.56 98 GLN A C 1
ATOM 803 O O . GLN A 1 98 ? -18.091 -0.142 29.324 1.00 74.56 98 GLN A O 1
ATOM 808 N N . VAL A 1 99 ? -15.948 -0.072 30.009 1.00 81.00 99 VAL A N 1
ATOM 809 C CA . VAL A 1 99 ? -16.190 -0.517 31.386 1.00 81.00 99 VAL A CA 1
ATOM 810 C C . VAL A 1 99 ? -16.985 0.532 32.168 1.00 81.00 99 VAL A C 1
ATOM 812 O O . VAL A 1 99 ? -17.977 0.187 32.809 1.00 81.00 99 VAL A O 1
ATOM 815 N N . ASP A 1 100 ? -16.629 1.812 32.046 1.00 80.44 100 ASP A N 1
ATOM 816 C CA . ASP A 1 100 ? -17.340 2.931 32.678 1.00 80.44 100 ASP A CA 1
ATOM 817 C C . ASP A 1 100 ? -18.786 3.050 32.183 1.00 80.44 100 ASP A C 1
ATOM 819 O O . ASP A 1 100 ? -19.704 3.284 32.978 1.00 80.44 100 ASP A O 1
ATOM 823 N N . LYS A 1 101 ? -19.011 2.815 30.882 1.00 77.75 101 LYS A N 1
ATOM 824 C CA . LYS A 1 101 ? -20.353 2.817 30.281 1.00 77.75 101 LYS A CA 1
ATOM 825 C C . LYS A 1 101 ? -21.242 1.694 30.836 1.00 77.75 101 LYS A C 1
ATOM 827 O O . LYS A 1 101 ? -22.442 1.910 30.987 1.00 77.75 101 LYS A O 1
ATOM 832 N N . VAL A 1 102 ? -20.686 0.521 31.161 1.00 80.31 102 VAL A N 1
ATOM 833 C CA . VAL A 1 102 ? -21.453 -0.614 31.727 1.00 80.31 102 VAL A CA 1
ATOM 834 C C . VAL A 1 102 ? -21.648 -0.495 33.233 1.00 80.31 102 VAL A C 1
ATOM 836 O O . VAL A 1 102 ? -22.726 -0.803 33.736 1.00 80.31 102 VAL A O 1
ATOM 839 N N . LEU A 1 103 ? -20.635 -0.026 33.962 1.00 80.06 103 LEU A N 1
ATOM 840 C CA . LEU A 1 103 ? -20.739 0.169 35.409 1.00 80.06 103 LEU A CA 1
ATOM 841 C C . LEU A 1 103 ? -21.646 1.356 35.775 1.00 80.06 103 LEU A C 1
ATOM 843 O O . LEU A 1 103 ? -22.069 1.463 36.925 1.00 80.06 103 LEU A O 1
ATOM 847 N N . GLY A 1 104 ? -21.999 2.205 34.803 1.00 71.31 104 GLY A N 1
ATOM 848 C CA . GLY A 1 104 ? -22.841 3.387 35.009 1.00 71.31 104 GLY A CA 1
ATOM 849 C C . GLY A 1 104 ? -22.085 4.544 35.666 1.00 71.31 104 GLY A C 1
ATOM 850 O O . GLY A 1 104 ? -22.689 5.528 36.087 1.00 71.31 104 GLY A O 1
ATOM 851 N N . THR A 1 105 ? -20.758 4.451 35.744 1.00 57.97 105 THR A N 1
ATOM 852 C CA . THR A 1 105 ? -19.874 5.440 36.363 1.00 57.97 105 THR A CA 1
ATOM 853 C C . THR A 1 105 ? -19.456 6.494 35.342 1.00 57.97 105 THR A C 1
ATOM 855 O O . THR A 1 105 ? -18.276 6.685 35.079 1.00 57.97 105 THR A O 1
ATOM 858 N N . ALA A 1 106 ? -20.417 7.221 34.772 1.00 47.44 106 ALA A N 1
ATOM 859 C CA . ALA A 1 106 ? -20.114 8.424 33.989 1.00 47.44 106 ALA A CA 1
ATOM 860 C C . ALA A 1 106 ? -19.701 9.627 34.876 1.00 47.44 106 ALA A C 1
ATOM 862 O O . ALA A 1 106 ? -19.528 10.733 34.372 1.00 47.44 106 ALA A O 1
ATOM 863 N N . SER A 1 107 ? -19.579 9.461 36.202 1.00 42.31 107 SER A N 1
ATOM 864 C CA . SER A 1 107 ? -19.335 10.578 37.125 1.00 42.31 107 SER A CA 1
ATOM 865 C C . SER A 1 107 ? -18.785 10.156 38.498 1.00 42.31 107 SER A C 1
ATOM 867 O O . SER A 1 107 ? -19.416 10.359 39.530 1.00 42.31 107 SER A O 1
ATOM 869 N N . SER A 1 108 ? -17.580 9.593 38.553 1.00 41.03 108 SER A N 1
ATOM 870 C CA . SER A 1 108 ? -16.799 9.652 39.798 1.00 41.03 108 SER A CA 1
ATOM 871 C C . SER A 1 108 ? -15.325 9.834 39.469 1.00 41.03 108 SER A C 1
ATOM 873 O O . SER A 1 108 ? -14.597 8.878 39.205 1.00 41.03 108 SER A O 1
ATOM 875 N N . ALA A 1 109 ? -14.946 11.110 39.430 1.00 39.31 109 ALA A N 1
ATOM 876 C CA . ALA A 1 109 ? -13.594 11.612 39.276 1.00 39.31 109 ALA A CA 1
ATOM 877 C C . ALA A 1 109 ? -12.590 10.884 40.195 1.00 39.31 109 ALA A C 1
ATOM 879 O O . ALA A 1 109 ? -12.955 10.474 41.300 1.00 39.31 109 ALA A O 1
ATOM 880 N N . PRO A 1 110 ? -11.320 10.753 39.778 1.00 43.12 110 PRO A N 1
ATOM 881 C CA . PRO A 1 110 ? -10.276 10.187 40.617 1.00 43.12 110 PRO A CA 1
ATOM 882 C C . PRO A 1 110 ? -10.020 11.112 41.813 1.00 43.12 110 PRO A C 1
ATOM 884 O O . PRO A 1 110 ? -9.399 12.168 41.680 1.00 43.12 110 PRO A O 1
ATOM 887 N N . THR A 1 111 ? -10.484 10.710 42.995 1.00 45.41 111 THR A N 1
ATOM 888 C CA . THR A 1 111 ? -10.043 11.286 44.267 1.00 45.41 111 THR A CA 1
ATOM 889 C C . THR A 1 111 ? -8.598 10.850 44.486 1.00 45.41 111 THR A C 1
ATOM 891 O O . THR A 1 111 ? -8.320 9.748 44.958 1.00 45.41 111 THR A O 1
ATOM 894 N N . LYS A 1 112 ? -7.670 11.695 44.043 1.00 36.59 112 LYS A N 1
ATOM 895 C CA . LYS A 1 112 ? -6.240 11.558 44.313 1.00 36.59 112 LYS A CA 1
ATOM 896 C C . LYS A 1 112 ? -5.978 11.890 45.797 1.00 36.59 112 LYS A C 1
ATOM 898 O O . LYS A 1 112 ? -6.554 12.875 46.262 1.00 36.59 112 LYS A O 1
ATOM 903 N N . PRO A 1 113 ? -5.172 11.095 46.525 1.00 48.88 113 PRO A N 1
ATOM 904 C CA . PRO A 1 113 ? -4.712 11.436 47.872 1.00 48.88 113 PRO A CA 1
ATOM 905 C C . PRO A 1 113 ? -3.752 12.632 47.878 1.00 48.88 113 PRO A C 1
ATOM 907 O O . PRO A 1 113 ? -3.078 12.868 46.844 1.00 48.88 113 PRO A O 1
#

Secondary structure (DSSP, 8-state):
---HHHHHHHHHHHHHHHHHHHHHHHHHHHHHHHHHHHHHHHHHHHHHHHHHHHHTT--------HHHHHHHHHHHHTT--HHHHHHHHHHTT--HHHHHHHHT-SS------

Radius of gyration: 35.01 Å; chains: 1; bounding box: 73×25×90 Å

Foldseek 3Di:
DQDPVNVVVVVVVVVVVVVVVVVVVVVVVVVVVVVVVVVVVVVVVVVVVVVVCVVVVPPPVPQLPVVLLVQVVVCVVVVHDLVVSLVVCVVVVHDSVSSCVNSVCPDDDDPDD